Protein AF-A0A934H9J1-F1 (afdb_monomer_lite)

Radius of gyration: 14.7 Å; chains: 1; bounding box: 34×24×45 Å

Sequence (74 aa):
RFHAQPIACPACGPRVWLIQGNEGRAASGSFTGQEALATGPAAIARARQLLYQGAIVAIKGLGGFHLACDATNQ

Foldseek 3Di:
DVPPPQDDDPVGHDKDFAFDDDPPDPPPVDPPPTDTPDIHPVRVVVVVVCQVVFHWDWDDDPVGIDIDHNPVDD

Secondary structure (DSSP, 8-state):
-TT-TT---TTTS---EEEPPPTTTGGGS--TTPPEEEEHHHHHHHHHHHHHTT--EEEE-SSSEEEE--TT--

pLDDT: mean 85.64, std 16.3, range [45.88, 98.12]

Structure (mmCIF, N/CA/C/O backbone):
data_AF-A0A934H9J1-F1
#
_entry.id   AF-A0A934H9J1-F1
#
loop_
_atom_site.group_PDB
_atom_site.id
_atom_site.type_symbol
_atom_site.label_atom_id
_atom_site.label_alt_id
_atom_site.label_comp_id
_atom_site.label_asym_id
_atom_site.label_entity_id
_atom_site.label_seq_id
_atom_site.pdbx_PDB_ins_code
_atom_site.Cartn_x
_atom_site.Cartn_y
_atom_site.Cartn_z
_atom_site.occupancy
_atom_site.B_iso_or_equiv
_atom_site.auth_seq_id
_atom_site.auth_comp_id
_atom_site.auth_asym_id
_atom_site.auth_atom_id
_atom_site.pdbx_PDB_model_num
ATOM 1 N N . ARG A 1 1 ? 3.253 3.743 -23.937 1.00 67.81 1 ARG A N 1
ATOM 2 C CA . ARG A 1 1 ? 4.555 4.002 -23.264 1.00 67.81 1 ARG A CA 1
ATOM 3 C C . ARG A 1 1 ? 5.575 4.763 -24.127 1.00 67.81 1 ARG A C 1
ATOM 5 O O . ARG A 1 1 ? 6.726 4.846 -23.725 1.00 67.81 1 ARG A O 1
ATOM 12 N N . PHE A 1 2 ? 5.198 5.317 -25.286 1.00 69.75 2 PHE A N 1
ATOM 13 C CA . PHE A 1 2 ? 6.095 6.157 -26.091 1.00 69.75 2 PHE A CA 1
ATOM 14 C C . PHE A 1 2 ? 6.310 7.496 -25.356 1.00 69.75 2 PHE A C 1
ATOM 16 O O . PHE A 1 2 ? 5.330 8.130 -24.979 1.00 69.75 2 PHE A O 1
ATOM 23 N N . HIS A 1 3 ? 7.566 7.837 -25.049 1.00 81.56 3 HIS A N 1
ATOM 24 C CA . HIS A 1 3 ? 8.010 9.025 -24.289 1.00 81.56 3 HIS A CA 1
ATOM 25 C C . HIS A 1 3 ? 7.445 9.244 -22.869 1.00 81.56 3 HIS A C 1
ATOM 27 O O . HIS A 1 3 ? 7.565 10.336 -22.318 1.00 81.56 3 HIS A O 1
ATOM 33 N N . ALA A 1 4 ? 6.908 8.212 -22.212 1.00 88.19 4 ALA A N 1
ATOM 34 C CA . ALA A 1 4 ? 6.577 8.302 -20.788 1.00 88.19 4 ALA A CA 1
ATOM 35 C C . ALA A 1 4 ? 7.850 8.106 -19.946 1.00 88.19 4 ALA A C 1
ATOM 37 O O . ALA A 1 4 ? 8.246 6.971 -19.692 1.00 88.19 4 ALA A O 1
ATOM 38 N N . GLN A 1 5 ? 8.494 9.199 -19.528 1.00 90.06 5 GLN A N 1
ATOM 39 C CA . GLN A 1 5 ? 9.737 9.139 -18.747 1.00 90.06 5 GLN A CA 1
ATOM 40 C C . GLN A 1 5 ? 9.639 8.323 -17.434 1.00 90.06 5 GLN A C 1
ATOM 42 O O . GLN A 1 5 ? 10.581 7.583 -17.167 1.00 90.06 5 GLN A O 1
ATOM 47 N N . PRO A 1 6 ? 8.539 8.343 -16.642 1.00 92.56 6 PRO A N 1
ATOM 48 C CA . PRO A 1 6 ? 8.438 7.540 -15.416 1.00 92.56 6 PRO A CA 1
ATOM 49 C C . PRO A 1 6 ? 7.836 6.136 -15.642 1.00 92.56 6 PRO A C 1
ATOM 51 O O . P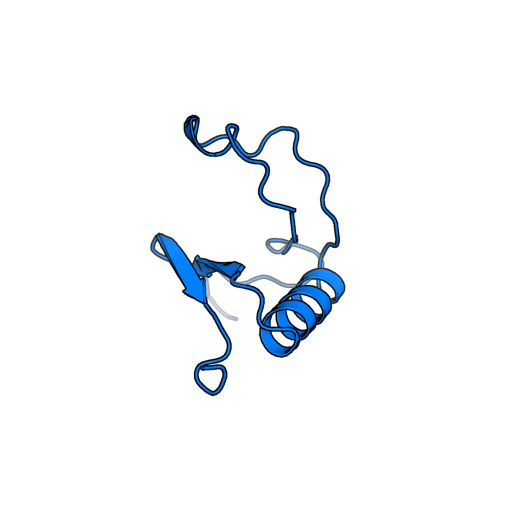RO A 1 6 ? 7.244 5.560 -14.730 1.00 92.56 6 PRO A O 1
ATOM 54 N N . ILE A 1 7 ? 7.919 5.581 -16.859 1.00 94.75 7 ILE A N 1
ATOM 55 C CA . ILE A 1 7 ? 7.411 4.230 -17.140 1.00 94.75 7 ILE A CA 1
ATOM 56 C C . ILE A 1 7 ? 8.233 3.181 -16.375 1.00 94.75 7 ILE A C 1
ATOM 58 O O . ILE A 1 7 ? 9.461 3.1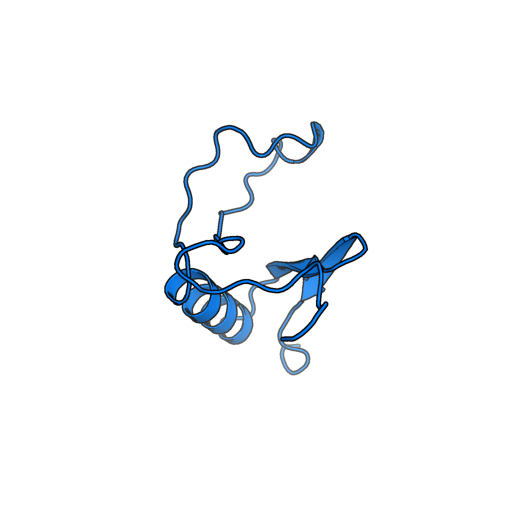98 -16.388 1.00 94.75 7 ILE A O 1
ATOM 62 N N . ALA A 1 8 ? 7.554 2.231 -15.738 1.00 94.12 8 ALA A N 1
ATOM 63 C CA . ALA A 1 8 ? 8.191 1.173 -14.966 1.00 94.12 8 ALA A CA 1
ATOM 64 C C . ALA A 1 8 ? 7.374 -0.126 -15.012 1.00 94.12 8 ALA A C 1
ATOM 66 O O . ALA A 1 8 ? 6.197 -0.128 -15.377 1.00 94.12 8 ALA A O 1
ATOM 67 N N . CYS A 1 9 ? 7.999 -1.239 -14.629 1.00 93.50 9 CYS A N 1
ATOM 68 C CA . CYS A 1 9 ? 7.344 -2.535 -14.439 1.00 93.50 9 CYS A CA 1
ATOM 69 C C . CYS A 1 9 ? 7.873 -3.220 -13.166 1.00 93.50 9 CYS A C 1
ATOM 71 O O . CYS A 1 9 ? 8.849 -2.742 -12.591 1.00 93.50 9 CYS A O 1
ATOM 73 N N . PRO A 1 10 ? 7.311 -4.361 -12.729 1.00 91.94 10 PRO A N 1
ATOM 74 C CA . PRO A 1 10 ? 7.811 -5.067 -11.545 1.00 91.94 10 PRO A CA 1
ATOM 75 C C . PRO A 1 10 ? 9.288 -5.495 -11.622 1.00 91.94 10 PRO A C 1
ATOM 77 O O . PRO A 1 10 ? 9.916 -5.697 -10.586 1.00 91.94 10 PRO A O 1
ATOM 80 N N . ALA A 1 11 ? 9.849 -5.632 -12.830 1.00 93.56 11 ALA A N 1
ATOM 81 C CA . ALA A 1 11 ? 11.245 -6.020 -13.021 1.00 93.56 11 ALA A CA 1
ATOM 82 C C . ALA A 1 11 ? 12.231 -4.848 -12.859 1.00 93.56 11 ALA A C 1
ATOM 84 O O . ALA A 1 11 ? 13.285 -5.037 -12.260 1.00 93.56 11 ALA A O 1
ATOM 85 N N . CYS A 1 12 ? 11.904 -3.653 -13.369 1.00 92.50 12 CYS A N 1
ATOM 86 C CA . CYS A 1 12 ? 12.822 -2.499 -13.398 1.00 92.50 12 CYS A CA 1
ATOM 87 C C . CYS A 1 12 ? 12.367 -1.290 -12.567 1.00 92.50 12 CYS A C 1
ATOM 89 O O . CYS A 1 12 ? 13.085 -0.300 -12.467 1.00 92.50 12 CYS A O 1
ATOM 91 N N . GLY A 1 13 ? 11.157 -1.343 -12.021 1.00 92.31 13 GLY A N 1
ATOM 92 C CA . GLY A 1 13 ? 10.513 -0.244 -11.324 1.00 92.31 13 GLY A CA 1
ATOM 93 C C . GLY A 1 13 ? 10.828 -0.161 -9.835 1.00 92.31 13 GLY A C 1
ATOM 94 O O . GLY A 1 13 ? 11.498 -1.032 -9.274 1.00 92.31 13 GLY A O 1
ATOM 95 N N . PRO A 1 14 ? 10.289 0.871 -9.166 1.00 92.19 14 PRO A N 1
ATOM 96 C CA . PRO A 1 14 ? 10.346 0.962 -7.717 1.00 92.19 14 PRO A CA 1
ATOM 97 C C . PRO A 1 14 ? 9.640 -0.235 -7.072 1.00 92.19 14 PRO A C 1
ATOM 99 O O . PRO A 1 14 ? 8.666 -0.777 -7.602 1.00 92.19 14 PRO A O 1
ATOM 102 N N . ARG A 1 15 ? 10.119 -0.630 -5.892 1.00 90.69 15 ARG A N 1
ATOM 103 C CA . ARG A 1 15 ? 9.509 -1.690 -5.084 1.00 90.69 15 ARG A CA 1
ATOM 104 C C . ARG A 1 15 ? 8.799 -1.078 -3.890 1.00 90.69 15 ARG A C 1
ATOM 106 O O . ARG A 1 15 ? 9.271 -0.101 -3.329 1.00 90.69 15 ARG A O 1
ATOM 113 N N . VAL A 1 16 ? 7.679 -1.670 -3.501 1.00 93.62 16 VAL A N 1
ATOM 114 C CA . VAL A 1 16 ? 6.973 -1.319 -2.263 1.00 93.62 16 VAL A CA 1
ATOM 115 C C . VAL A 1 16 ? 7.476 -2.224 -1.145 1.00 93.62 16 VAL A C 1
ATOM 117 O O . VAL A 1 16 ? 7.788 -3.393 -1.382 1.00 93.62 16 VAL A O 1
ATOM 120 N N . TRP A 1 17 ? 7.540 -1.706 0.073 1.00 93.62 17 TRP A N 1
ATOM 121 C CA . TRP A 1 17 ? 7.828 -2.477 1.275 1.00 93.62 17 TRP A CA 1
ATOM 122 C C . TRP A 1 17 ? 6.974 -1.974 2.433 1.00 93.62 17 TRP A C 1
ATOM 124 O O . TRP A 1 17 ? 6.517 -0.832 2.436 1.00 93.62 17 TRP A O 1
ATOM 134 N N . LEU A 1 18 ? 6.752 -2.851 3.403 1.00 93.56 18 LEU A N 1
ATOM 135 C CA . LEU A 1 18 ? 6.090 -2.540 4.657 1.00 93.56 18 LEU A CA 1
ATOM 136 C C . LEU A 1 18 ? 7.105 -2.716 5.780 1.00 93.56 18 LEU A C 1
ATOM 138 O O . LEU A 1 18 ? 7.769 -3.746 5.857 1.00 93.56 18 LEU A O 1
ATOM 142 N N . ILE A 1 19 ? 7.203 -1.722 6.649 1.00 91.69 19 ILE A N 1
ATOM 143 C CA . ILE A 1 19 ? 8.049 -1.729 7.843 1.00 91.69 19 ILE A CA 1
ATOM 144 C C . ILE A 1 19 ? 7.168 -1.488 9.062 1.00 91.69 19 ILE A C 1
ATOM 146 O O . ILE A 1 19 ? 6.131 -0.830 8.962 1.00 91.69 19 ILE A O 1
ATOM 150 N N . GLN A 1 20 ? 7.585 -2.006 10.212 1.00 87.25 20 GLN A N 1
ATOM 151 C CA . GLN A 1 20 ? 6.971 -1.623 11.476 1.00 87.25 20 GLN A CA 1
ATOM 152 C C . GLN A 1 20 ? 7.595 -0.312 11.949 1.00 87.25 20 GLN A C 1
ATOM 154 O O . GLN A 1 20 ? 8.820 -0.204 12.034 1.00 87.25 20 GLN A O 1
ATOM 159 N N . GLY A 1 21 ? 6.763 0.680 12.269 1.00 77.62 21 GLY A N 1
ATOM 160 C CA . GLY A 1 21 ? 7.239 1.861 12.980 1.00 77.62 21 GLY A CA 1
ATOM 161 C C . GLY A 1 21 ? 7.770 1.439 14.348 1.00 77.62 21 GLY A C 1
ATOM 162 O O . GLY A 1 21 ? 7.059 0.788 15.107 1.00 77.62 21 GLY A O 1
ATOM 163 N N . ASN A 1 22 ? 9.020 1.775 14.653 1.00 69.19 22 ASN A N 1
ATOM 164 C CA . ASN A 1 22 ? 9.549 1.699 16.008 1.00 69.19 22 ASN A CA 1
ATOM 165 C C . ASN A 1 22 ? 9.544 3.099 16.622 1.00 69.19 22 ASN A C 1
ATOM 167 O O . ASN A 1 22 ? 9.922 4.088 15.986 1.00 69.19 22 ASN A O 1
ATOM 171 N N . GLU A 1 23 ? 9.104 3.175 17.869 1.00 55.03 23 GLU A N 1
ATOM 172 C CA . GLU A 1 23 ? 9.120 4.406 18.646 1.00 55.03 23 GLU A CA 1
ATOM 173 C C . GLU A 1 23 ? 10.583 4.883 18.757 1.00 55.03 23 GLU A C 1
ATOM 175 O O . GLU A 1 23 ? 11.445 4.176 19.274 1.00 55.03 23 GLU A O 1
ATOM 180 N N . GLY A 1 24 ? 10.899 6.047 18.173 1.00 51.12 24 GLY A N 1
ATOM 181 C CA . GLY A 1 24 ? 12.197 6.719 18.346 1.00 51.12 24 GLY A CA 1
ATOM 182 C C . GLY A 1 24 ? 13.205 6.711 17.182 1.00 51.12 24 GLY A C 1
ATOM 183 O O . GLY A 1 24 ? 14.197 7.426 17.282 1.00 51.12 24 GLY A O 1
ATOM 184 N N . ARG A 1 25 ? 12.998 5.998 16.059 1.00 51.47 25 ARG A N 1
ATOM 185 C CA . ARG A 1 25 ? 13.948 6.032 14.903 1.00 51.47 25 ARG A CA 1
ATOM 186 C C . ARG A 1 25 ? 13.475 6.823 13.679 1.00 51.47 25 ARG A C 1
ATOM 188 O O . ARG A 1 25 ? 14.272 7.073 12.781 1.00 51.47 25 ARG A O 1
ATOM 195 N N . ALA A 1 26 ? 12.225 7.284 13.650 1.00 48.78 26 ALA A N 1
ATOM 196 C CA . ALA A 1 26 ? 11.693 8.088 12.542 1.00 48.78 26 ALA A CA 1
ATOM 197 C C . ALA A 1 26 ? 12.273 9.521 12.463 1.00 48.78 26 ALA A C 1
ATOM 199 O O . ALA A 1 26 ? 12.025 10.229 11.490 1.00 48.78 26 ALA A O 1
ATOM 200 N N . ALA A 1 27 ? 13.050 9.957 13.461 1.00 47.72 27 ALA A N 1
ATOM 201 C CA . ALA A 1 27 ? 13.507 11.341 13.582 1.00 47.72 27 ALA A CA 1
ATOM 202 C C . ALA A 1 27 ? 14.657 11.738 12.632 1.00 47.72 27 ALA A C 1
ATOM 204 O O . ALA A 1 27 ? 14.865 12.931 12.435 1.00 47.72 27 ALA A O 1
ATOM 205 N N . SER A 1 28 ? 15.397 10.797 12.023 1.00 45.88 28 SER A N 1
ATOM 206 C CA . SER A 1 28 ? 16.556 11.142 11.170 1.00 45.88 28 SER A CA 1
ATOM 207 C C . SER A 1 28 ? 16.317 11.038 9.659 1.00 45.88 28 SER A C 1
ATOM 209 O O . SER A 1 28 ? 17.253 11.210 8.882 1.00 45.88 28 SER A O 1
ATOM 211 N N . GLY A 1 29 ? 15.090 10.752 9.207 1.00 48.22 29 GLY A N 1
ATOM 212 C CA . GLY A 1 29 ? 14.757 10.694 7.774 1.00 48.22 29 GLY A CA 1
ATOM 213 C C . GLY A 1 29 ? 15.442 9.569 6.980 1.00 48.22 29 GLY A C 1
ATOM 214 O O . GLY A 1 29 ? 15.157 9.407 5.795 1.00 48.22 29 GLY A O 1
ATOM 215 N N . SER A 1 30 ? 16.302 8.765 7.616 1.00 49.97 30 SER A N 1
ATOM 216 C CA . SER A 1 30 ? 16.966 7.620 7.001 1.00 49.97 30 SER A CA 1
ATOM 217 C C . SER A 1 30 ? 16.348 6.314 7.495 1.00 49.97 30 SER A C 1
ATOM 219 O O . SER A 1 30 ? 16.576 5.884 8.623 1.00 49.97 30 SER A O 1
ATOM 221 N N . PHE A 1 31 ? 15.594 5.644 6.621 1.00 56.75 31 PHE A N 1
ATOM 222 C CA . PHE A 1 31 ? 15.045 4.297 6.852 1.00 56.75 31 PHE A CA 1
ATOM 223 C C . PHE A 1 31 ? 16.104 3.183 6.715 1.00 56.75 31 PHE A C 1
ATOM 225 O O . PHE A 1 31 ? 15.777 1.995 6.691 1.00 56.75 31 PHE A O 1
ATOM 232 N N . THR A 1 32 ? 17.384 3.543 6.596 1.00 48.31 32 THR A N 1
ATOM 233 C CA . THR A 1 32 ? 18.502 2.602 6.482 1.00 48.31 32 THR A CA 1
ATOM 234 C C . THR A 1 32 ? 18.635 1.789 7.773 1.00 48.31 32 THR A C 1
ATOM 236 O O . THR A 1 32 ? 19.168 2.281 8.766 1.00 48.31 32 THR A O 1
ATOM 239 N N . GLY A 1 33 ? 18.138 0.549 7.767 1.00 54.47 33 GLY A N 1
ATOM 240 C CA . GLY A 1 33 ? 18.302 -0.409 8.868 1.00 54.47 33 GLY A CA 1
ATOM 241 C C . GLY A 1 33 ? 17.016 -0.883 9.554 1.00 54.47 33 GLY A C 1
ATOM 242 O O . GLY A 1 33 ? 17.108 -1.514 10.606 1.00 54.47 33 GLY A O 1
ATOM 243 N N . GLN A 1 34 ? 15.830 -0.591 9.010 1.00 64.06 34 GLN A N 1
ATOM 244 C CA . GLN A 1 34 ? 14.593 -1.280 9.404 1.00 64.06 34 GLN A CA 1
ATOM 245 C C . GLN A 1 34 ? 14.341 -2.469 8.474 1.00 64.06 34 GLN A C 1
ATOM 247 O O . GLN A 1 34 ? 14.316 -2.319 7.253 1.00 64.06 34 GLN A O 1
ATOM 252 N N . GLU A 1 35 ? 14.156 -3.649 9.061 1.00 76.56 35 GLU A N 1
ATOM 253 C CA . GLU A 1 35 ? 13.835 -4.861 8.315 1.00 76.56 35 GLU A CA 1
ATOM 254 C C . GLU A 1 35 ? 12.394 -4.793 7.794 1.00 76.56 35 GLU A C 1
ATOM 256 O O . GLU A 1 35 ? 11.463 -4.414 8.514 1.00 76.56 35 GLU A O 1
ATOM 261 N N . ALA A 1 36 ? 12.210 -5.105 6.512 1.00 85.06 36 ALA A N 1
ATOM 262 C CA . ALA A 1 36 ? 10.895 -5.079 5.893 1.00 85.06 36 ALA A CA 1
ATOM 263 C C . ALA A 1 36 ? 10.071 -6.283 6.369 1.00 85.06 36 ALA A C 1
ATOM 265 O O . ALA A 1 36 ? 10.449 -7.427 6.137 1.00 85.06 36 ALA A O 1
ATOM 266 N N . LEU A 1 37 ? 8.899 -6.024 6.953 1.00 89.94 37 LEU A N 1
ATOM 267 C CA . LEU A 1 37 ? 7.911 -7.051 7.295 1.00 89.94 37 LEU A CA 1
ATOM 268 C C . LEU A 1 37 ? 7.395 -7.784 6.050 1.00 89.94 37 LEU A C 1
ATOM 270 O O . LEU A 1 37 ? 7.040 -8.957 6.106 1.00 89.94 37 LEU A O 1
ATOM 274 N N . ALA A 1 38 ? 7.286 -7.063 4.934 1.00 93.00 38 ALA A N 1
ATOM 275 C CA . ALA A 1 38 ? 6.871 -7.599 3.646 1.00 93.00 38 ALA A CA 1
ATOM 276 C C . ALA A 1 38 ? 7.352 -6.688 2.509 1.00 93.00 38 ALA A C 1
ATOM 278 O O . ALA A 1 38 ? 7.575 -5.491 2.704 1.00 93.00 38 ALA A O 1
ATOM 279 N N . THR A 1 39 ? 7.461 -7.235 1.298 1.00 93.25 39 THR A N 1
ATOM 280 C CA . THR A 1 39 ? 7.833 -6.485 0.087 1.00 93.25 39 THR A CA 1
ATOM 281 C C . THR A 1 39 ? 6.881 -6.780 -1.075 1.00 93.25 39 THR A C 1
ATOM 283 O O . THR A 1 39 ? 6.121 -7.751 -1.055 1.00 93.25 39 THR A O 1
ATOM 286 N N . GLY A 1 40 ? 6.883 -5.911 -2.086 1.00 93.31 40 GLY A N 1
ATOM 287 C CA . GLY A 1 40 ? 6.098 -6.070 -3.307 1.00 93.31 40 GLY A CA 1
ATOM 288 C C . GLY A 1 40 ? 4.587 -6.184 -3.045 1.00 93.31 40 GLY A C 1
ATOM 289 O O . GLY A 1 40 ? 4.061 -5.498 -2.165 1.00 93.31 40 GLY A O 1
ATOM 290 N N . PRO A 1 41 ? 3.866 -7.050 -3.782 1.00 95.69 41 PRO A N 1
ATOM 291 C CA . PRO A 1 41 ? 2.425 -7.242 -3.599 1.00 95.69 41 PRO A CA 1
ATOM 292 C C . PRO A 1 41 ? 2.025 -7.673 -2.179 1.00 95.69 41 PRO A C 1
ATOM 294 O O . PRO A 1 41 ? 0.972 -7.266 -1.690 1.00 95.69 41 PRO A O 1
ATOM 297 N N . ALA A 1 42 ? 2.873 -8.445 -1.489 1.00 96.81 42 ALA A N 1
ATOM 298 C CA . ALA A 1 42 ? 2.606 -8.885 -0.121 1.00 96.81 42 ALA A CA 1
ATOM 299 C C . ALA A 1 42 ? 2.590 -7.711 0.872 1.00 96.81 42 ALA A C 1
ATOM 301 O O . ALA A 1 42 ? 1.780 -7.705 1.796 1.00 96.81 42 ALA A O 1
ATOM 302 N N . ALA A 1 43 ? 3.418 -6.681 0.651 1.00 96.44 43 ALA A N 1
ATOM 303 C CA . ALA A 1 43 ? 3.396 -5.460 1.458 1.00 96.44 43 ALA A CA 1
ATOM 304 C C . ALA A 1 43 ? 2.051 -4.729 1.348 1.00 96.44 43 ALA A C 1
ATOM 306 O O . ALA A 1 43 ? 1.493 -4.308 2.358 1.00 96.44 43 ALA A O 1
ATOM 307 N N . ILE A 1 44 ? 1.499 -4.641 0.133 1.00 96.75 44 ILE A N 1
ATOM 308 C CA . ILE A 1 44 ? 0.195 -4.014 -0.123 1.00 96.75 44 ILE A CA 1
ATOM 309 C C . ILE A 1 44 ? -0.923 -4.830 0.538 1.00 96.75 44 ILE A C 1
ATOM 311 O O . ILE A 1 44 ? -1.769 -4.275 1.239 1.00 96.75 44 ILE A O 1
ATOM 315 N N . ALA A 1 45 ? -0.904 -6.157 0.365 1.00 98.12 45 ALA A N 1
ATOM 316 C CA . ALA A 1 45 ? -1.885 -7.050 0.977 1.00 98.12 45 ALA A CA 1
ATOM 317 C C . ALA A 1 45 ? -1.868 -6.956 2.512 1.00 98.12 45 ALA A C 1
ATOM 319 O O . ALA A 1 45 ? -2.930 -6.876 3.135 1.00 98.12 45 ALA A O 1
ATOM 320 N N . ARG A 1 46 ? -0.674 -6.904 3.115 1.00 97.50 46 ARG A N 1
ATOM 321 C CA . ARG A 1 46 ? -0.513 -6.773 4.564 1.00 97.50 46 ARG A CA 1
ATOM 322 C C . ARG A 1 46 ? -0.939 -5.397 5.071 1.00 97.50 46 ARG A C 1
ATOM 324 O O . ARG A 1 46 ? -1.643 -5.339 6.071 1.00 97.50 46 ARG A O 1
ATOM 331 N N . ALA A 1 47 ? -0.591 -4.312 4.377 1.00 97.25 47 ALA A N 1
ATOM 332 C CA . ALA A 1 47 ? -1.042 -2.963 4.728 1.00 97.25 47 ALA A CA 1
ATOM 333 C C . ALA A 1 47 ? -2.576 -2.855 4.713 1.00 97.25 47 ALA A C 1
ATOM 335 O O . ALA A 1 47 ? -3.168 -2.336 5.654 1.00 97.25 47 ALA A O 1
ATOM 336 N N . ARG A 1 48 ? -3.233 -3.430 3.695 1.00 97.88 48 ARG A N 1
ATOM 337 C CA . ARG A 1 48 ? -4.700 -3.517 3.632 1.00 97.88 48 ARG A CA 1
ATOM 338 C C . ARG A 1 48 ? -5.276 -4.275 4.830 1.00 97.88 48 ARG A C 1
ATOM 340 O O . ARG A 1 48 ? -6.249 -3.828 5.423 1.00 97.88 48 ARG A O 1
ATOM 347 N N . GLN A 1 49 ? -4.689 -5.419 5.182 1.00 98.00 49 GLN A N 1
ATOM 348 C CA . GLN A 1 49 ? -5.134 -6.202 6.335 1.00 98.00 49 GLN A CA 1
ATOM 349 C C . GLN A 1 49 ? -4.993 -5.417 7.645 1.00 98.00 49 GLN A C 1
ATOM 351 O O . GLN A 1 49 ? -5.893 -5.476 8.472 1.00 98.00 49 GLN A O 1
ATOM 356 N N . LEU A 1 50 ? -3.895 -4.679 7.820 1.00 97.00 50 LEU A N 1
ATOM 357 C CA . LEU A 1 50 ? -3.681 -3.832 8.994 1.00 97.00 50 LEU A CA 1
ATOM 358 C C . LEU A 1 50 ? -4.752 -2.740 9.107 1.00 97.00 50 LEU A C 1
ATOM 360 O O . LEU A 1 50 ? -5.306 -2.564 10.186 1.00 97.00 50 LEU A O 1
ATOM 364 N N . LEU A 1 51 ? -5.097 -2.074 8.000 1.00 97.50 51 LEU A N 1
ATOM 365 C CA . LEU A 1 51 ? -6.176 -1.079 7.979 1.00 97.50 51 LEU A CA 1
ATOM 366 C C . LEU A 1 51 ? -7.518 -1.690 8.413 1.00 97.50 51 LEU A C 1
ATOM 368 O O . LEU A 1 51 ? -8.162 -1.149 9.302 1.00 97.50 51 LEU A O 1
ATOM 372 N N . TYR A 1 52 ? -7.893 -2.858 7.872 1.00 97.19 52 TYR A N 1
ATOM 373 C CA . TYR A 1 52 ? -9.107 -3.577 8.299 1.00 97.19 52 TYR A CA 1
ATOM 374 C C . TYR A 1 52 ? -9.074 -4.041 9.759 1.00 97.19 52 TYR A C 1
ATOM 376 O O . TYR A 1 52 ? -10.117 -4.249 10.366 1.00 97.19 52 TYR A O 1
ATOM 384 N N . GLN A 1 53 ? -7.883 -4.241 10.321 1.00 97.12 53 GLN A N 1
ATOM 385 C CA . GLN A 1 53 ? -7.693 -4.576 11.733 1.00 97.12 53 GLN A CA 1
ATOM 386 C C . GLN A 1 53 ? -7.718 -3.330 12.635 1.00 97.12 53 GLN A C 1
ATOM 388 O O . GLN A 1 53 ? -7.455 -3.444 13.828 1.00 97.12 53 GLN A O 1
ATOM 393 N N . GLY A 1 54 ? -8.012 -2.150 12.080 1.00 96.88 54 GLY A N 1
ATOM 394 C CA . GLY A 1 54 ? -8.089 -0.891 12.815 1.00 96.88 54 GLY A CA 1
ATOM 395 C C . GLY A 1 54 ? -6.740 -0.213 13.055 1.00 96.88 54 GLY A C 1
ATOM 396 O O . GLY A 1 54 ? -6.676 0.763 13.798 1.00 96.88 54 GLY A O 1
ATOM 397 N N . ALA A 1 55 ? -5.654 -0.693 12.443 1.00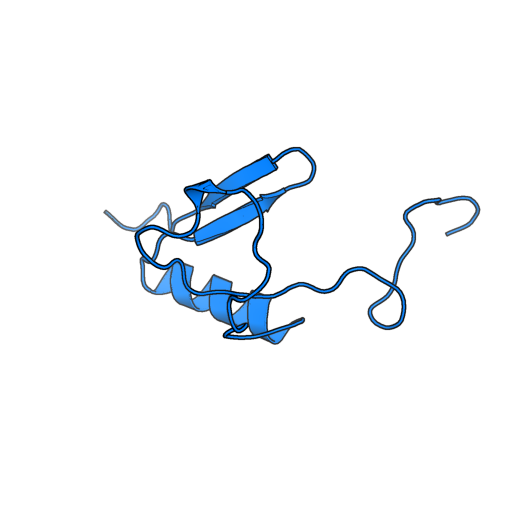 95.81 55 ALA A N 1
ATOM 398 C CA . ALA A 1 55 ? -4.356 -0.041 12.562 1.00 95.81 55 ALA A CA 1
ATOM 399 C C . ALA A 1 55 ? -4.293 1.251 11.728 1.00 95.81 55 ALA A C 1
ATOM 401 O O . ALA A 1 55 ? -4.930 1.376 10.680 1.00 95.81 55 ALA A O 1
ATOM 402 N N . ILE A 1 56 ? -3.441 2.184 12.158 1.00 95.44 56 ILE A N 1
ATOM 403 C CA . ILE A 1 56 ? -3.073 3.376 11.387 1.00 95.44 56 ILE A CA 1
ATOM 404 C C . ILE A 1 56 ? -1.796 3.071 10.602 1.00 95.44 56 ILE A C 1
ATOM 406 O O . ILE A 1 56 ? -0.813 2.584 11.163 1.00 95.44 56 ILE A O 1
ATOM 410 N N . VAL A 1 57 ? -1.789 3.373 9.304 1.00 95.62 57 VAL A N 1
ATOM 411 C CA . VAL A 1 57 ? -0.652 3.119 8.409 1.00 95.62 57 VAL A CA 1
ATOM 412 C C . VAL A 1 57 ? -0.200 4.418 7.748 1.00 95.62 57 VAL A C 1
ATOM 414 O O . VAL A 1 57 ? -1.016 5.162 7.207 1.00 95.62 57 VAL A O 1
ATOM 417 N N . ALA A 1 58 ? 1.110 4.676 7.741 1.00 95.31 58 ALA A N 1
ATOM 418 C CA . ALA A 1 58 ? 1.704 5.742 6.939 1.00 95.31 58 ALA A CA 1
ATOM 419 C C . ALA A 1 58 ? 1.990 5.248 5.508 1.00 95.31 58 ALA A C 1
ATOM 421 O O . ALA A 1 58 ? 2.650 4.227 5.317 1.00 95.31 58 ALA A O 1
ATOM 422 N N . ILE A 1 59 ? 1.526 5.981 4.495 1.00 95.31 59 ILE A N 1
ATOM 423 C CA . ILE A 1 59 ? 1.643 5.622 3.075 1.00 95.31 59 ILE A CA 1
ATOM 424 C C . ILE A 1 59 ? 2.424 6.708 2.335 1.00 95.31 59 ILE A C 1
ATOM 426 O O . ILE A 1 59 ? 2.052 7.882 2.374 1.00 95.31 59 ILE A O 1
ATOM 430 N N . LYS A 1 60 ? 3.495 6.329 1.624 1.00 94.00 60 LYS A N 1
ATOM 431 C CA . LYS A 1 60 ? 4.256 7.252 0.769 1.00 94.0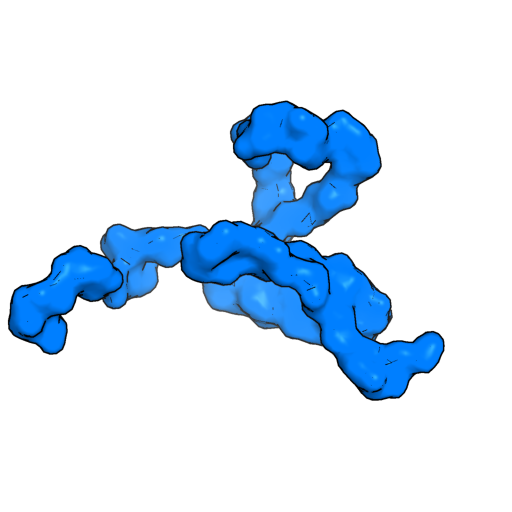0 60 LYS A CA 1
ATOM 432 C C . LYS A 1 60 ? 3.424 7.629 -0.462 1.00 94.00 60 LYS A C 1
ATOM 434 O O . LYS A 1 60 ? 3.189 6.796 -1.332 1.00 94.00 60 LYS A O 1
ATOM 439 N N . GLY A 1 61 ? 3.025 8.894 -0.548 1.00 93.38 61 GLY A N 1
ATOM 440 C CA . GLY A 1 61 ? 2.474 9.506 -1.757 1.00 93.38 61 GLY A CA 1
ATOM 441 C C . GLY A 1 61 ? 3.560 10.174 -2.607 1.00 93.38 61 GLY A C 1
ATOM 442 O O . GLY A 1 61 ? 4.742 10.183 -2.250 1.00 93.38 61 GLY A O 1
ATOM 443 N N . LEU A 1 62 ? 3.159 10.802 -3.714 1.00 93.38 62 LEU A N 1
ATOM 444 C CA . LEU A 1 62 ? 4.084 11.520 -4.603 1.00 93.38 62 LEU A CA 1
ATOM 445 C C . LEU A 1 62 ? 4.786 12.688 -3.887 1.00 93.38 62 LEU A C 1
ATOM 447 O O . LEU A 1 62 ? 6.002 12.816 -3.974 1.00 93.38 62 LEU A O 1
ATOM 451 N N . GLY A 1 63 ? 4.037 13.490 -3.123 1.00 95.00 63 GLY A N 1
ATOM 452 C CA . GLY A 1 63 ? 4.547 14.696 -2.454 1.00 95.00 63 GLY A CA 1
ATOM 453 C C . GLY A 1 63 ? 4.935 14.534 -0.981 1.00 95.00 63 GLY A C 1
ATOM 454 O O . GLY A 1 63 ? 5.379 15.492 -0.365 1.00 95.00 63 GLY A O 1
ATOM 455 N N . GLY A 1 64 ? 4.764 13.353 -0.381 1.00 92.69 64 GLY A N 1
ATOM 456 C CA . GLY A 1 64 ? 4.959 13.197 1.064 1.00 92.69 64 GLY A CA 1
ATOM 457 C C . GLY A 1 64 ? 4.484 11.851 1.587 1.00 92.69 64 GLY A C 1
ATOM 458 O O . GLY A 1 64 ? 4.530 10.864 0.850 1.00 92.69 64 GLY A O 1
ATOM 459 N N . PHE A 1 65 ? 4.053 11.818 2.843 1.00 93.94 65 PHE A N 1
ATOM 460 C CA . PHE A 1 65 ? 3.388 10.674 3.462 1.00 93.94 65 PHE A CA 1
ATOM 461 C C . PHE A 1 65 ? 1.992 11.081 3.935 1.00 93.94 65 PHE A C 1
ATOM 463 O O . PHE A 1 65 ? 1.798 12.206 4.391 1.00 93.94 65 PHE A O 1
ATOM 470 N N . HIS A 1 66 ? 1.045 10.153 3.849 1.00 95.62 66 HIS A N 1
ATOM 471 C CA . HIS A 1 66 ? -0.295 10.285 4.415 1.00 95.62 66 HIS A CA 1
ATOM 472 C C . HIS A 1 66 ? -0.488 9.262 5.526 1.00 95.62 66 HIS A C 1
ATOM 474 O O . HIS A 1 66 ? 0.020 8.148 5.421 1.00 95.62 66 HIS A O 1
ATOM 480 N N . LEU A 1 67 ? -1.248 9.622 6.556 1.00 96.06 67 LEU A N 1
ATOM 481 C CA . LEU A 1 67 ? -1.780 8.656 7.509 1.00 96.06 67 LEU A CA 1
ATOM 482 C C . LEU A 1 67 ? -3.131 8.164 6.996 1.00 96.06 67 LEU A C 1
ATOM 484 O O . LEU A 1 67 ? -3.960 8.965 6.566 1.00 96.06 67 LEU A O 1
ATOM 488 N N . ALA A 1 68 ? -3.327 6.853 7.028 1.00 97.38 68 ALA A N 1
ATOM 489 C CA . ALA A 1 68 ? -4.558 6.199 6.627 1.00 97.38 68 ALA A CA 1
ATOM 490 C C . ALA A 1 68 ? -5.049 5.278 7.746 1.00 97.38 68 ALA A C 1
ATOM 492 O O . ALA A 1 68 ? -4.251 4.627 8.424 1.00 97.38 68 ALA A O 1
ATOM 493 N N . CYS A 1 69 ? -6.365 5.216 7.901 1.00 97.38 69 CYS A N 1
ATOM 494 C CA . CYS A 1 69 ? -7.084 4.315 8.792 1.00 97.38 69 CYS A CA 1
ATOM 495 C C . CYS A 1 69 ? -8.387 3.868 8.113 1.00 97.38 69 CYS A C 1
ATOM 497 O O .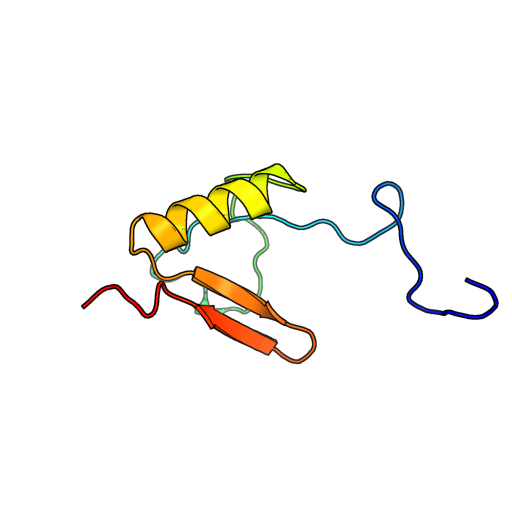 CYS A 1 69 ? -8.780 4.420 7.080 1.00 97.38 69 CYS A O 1
ATOM 499 N N . ASP A 1 70 ? -9.052 2.865 8.685 1.00 97.56 70 ASP A N 1
ATOM 500 C CA . ASP A 1 70 ? -10.439 2.563 8.336 1.00 97.56 70 ASP A CA 1
ATOM 501 C C . ASP A 1 70 ? -11.355 3.662 8.895 1.00 97.56 70 ASP A C 1
ATOM 503 O O . ASP A 1 70 ? -11.491 3.810 10.107 1.00 97.56 70 ASP A O 1
ATOM 507 N N . ALA A 1 71 ? -11.977 4.438 8.007 1.00 97.00 71 ALA A N 1
ATOM 508 C CA . ALA A 1 71 ? -12.849 5.554 8.372 1.00 97.00 71 ALA A CA 1
ATOM 509 C C . ALA A 1 71 ? -14.201 5.123 8.972 1.00 97.00 71 ALA A C 1
ATOM 511 O O . ALA A 1 71 ? -14.969 5.973 9.417 1.00 97.00 71 ALA A O 1
ATOM 512 N N . THR A 1 72 ? -14.514 3.825 8.953 1.00 96.62 72 THR A N 1
ATOM 513 C CA . THR A 1 72 ? -15.716 3.263 9.586 1.00 96.62 72 THR A CA 1
ATOM 514 C C . THR A 1 72 ? -15.463 2.759 11.008 1.00 96.62 72 THR A C 1
ATOM 516 O O . THR A 1 72 ? -16.414 2.405 11.704 1.00 96.62 72 THR A O 1
ATOM 519 N N . ASN A 1 73 ? -14.202 2.752 11.451 1.00 92.81 73 ASN A N 1
ATOM 520 C CA . ASN A 1 73 ? -13.799 2.358 12.796 1.00 92.81 73 ASN A CA 1
ATOM 521 C C . ASN A 1 73 ? -13.875 3.562 13.759 1.00 92.81 73 ASN A C 1
ATOM 523 O O . ASN A 1 73 ? -13.278 4.601 13.467 1.00 92.81 73 ASN A O 1
ATOM 527 N N . GLN A 1 74 ? -14.624 3.433 14.864 1.00 81.75 74 GLN A N 1
ATOM 528 C CA . GLN A 1 74 ? -14.916 4.510 15.831 1.00 8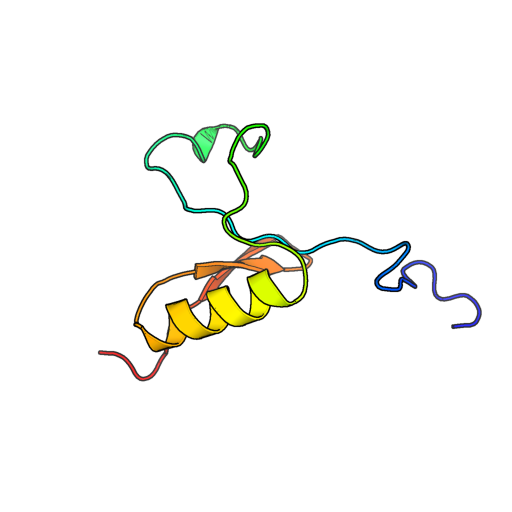1.75 74 GLN A CA 1
ATOM 529 C C . GLN A 1 74 ? -13.965 4.524 17.028 1.00 81.75 74 GLN A C 1
ATOM 531 O O . GLN A 1 74 ? -13.587 3.429 17.500 1.00 81.75 74 GLN A O 1
#